Protein AF-A0A1D1Y192-F1 (afdb_monomer_lite)

Foldseek 3Di:
DVPVVVVVVVVVVVVVVVVVVVVVVVPPDPPDDPPPPPPPPPPDDPDDDPDDPPDDPPDDDDDDDPPDDPDDDDADPPCRCVCVPDDPVVPPCVPDDDDDDDCVVDDDPDDDDDDPD

pLDDT: mean 77.24, std 18.44, range [41.72, 97.75]

Radius of gyration: 32.73 Å; chains: 1; bounding box: 104×36×57 Å

Secondary structure (DSSP, 8-state):
--HHHHHHHHHHHHHHHHHHHHHHHHHSPPSS---------------S---------------S---S--PPPP--SSSTTHHHHS-GGGT-GGG-------STT------------

Structure (mmCIF, N/CA/C/O backbone):
data_AF-A0A1D1Y192-F1
#
_entry.id   AF-A0A1D1Y192-F1
#
loop_
_atom_site.group_PDB
_atom_site.id
_atom_site.type_symbol
_atom_site.label_atom_id
_atom_site.label_alt_id
_atom_site.label_comp_id
_atom_site.label_asym_id
_atom_site.label_entity_id
_atom_site.label_seq_id
_atom_site.pdbx_PDB_ins_code
_atom_site.Cartn_x
_atom_site.Cartn_y
_atom_site.Cartn_z
_atom_site.occupancy
_atom_site.B_iso_or_equiv
_atom_site.auth_seq_id
_atom_site.auth_comp_id
_atom_site.auth_asym_id
_atom_site.auth_atom_id
_atom_site.pdbx_PDB_model_num
ATOM 1 N N . MET A 1 1 ? -63.536 -7.888 20.691 1.00 58.19 1 MET A N 1
ATOM 2 C CA . MET A 1 1 ? -63.088 -6.832 19.752 1.00 58.19 1 MET A CA 1
ATOM 3 C C . MET A 1 1 ? -61.595 -6.478 19.906 1.00 58.19 1 MET A C 1
ATO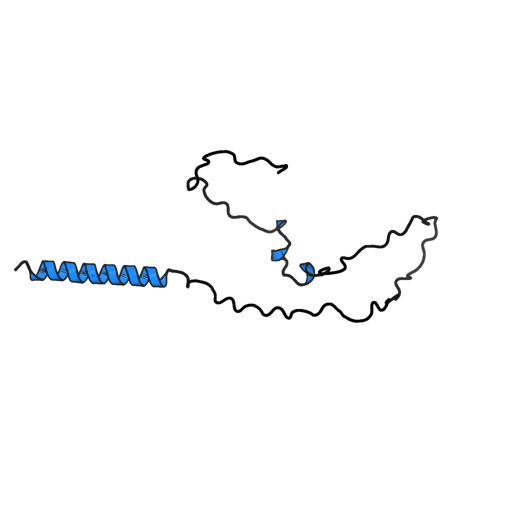M 5 O O . MET A 1 1 ? -61.201 -5.387 19.531 1.00 58.19 1 MET A O 1
ATOM 9 N N . THR A 1 2 ? -60.748 -7.376 20.437 1.00 61.72 2 THR A N 1
ATOM 10 C CA . THR A 1 2 ? -59.331 -7.085 20.773 1.00 61.72 2 THR A CA 1
ATOM 11 C C . THR A 1 2 ? -58.321 -8.044 20.126 1.00 61.72 2 THR A C 1
ATOM 13 O O . THR A 1 2 ? -57.141 -7.715 20.036 1.00 61.72 2 THR A O 1
ATOM 16 N N . ASP A 1 3 ? -58.768 -9.202 19.626 1.00 62.38 3 ASP A N 1
ATOM 17 C CA . ASP A 1 3 ? -57.889 -10.213 19.018 1.00 62.38 3 ASP A CA 1
ATOM 18 C C . ASP A 1 3 ? -57.448 -9.826 17.591 1.00 62.38 3 ASP A C 1
ATOM 20 O O . ASP A 1 3 ? -56.269 -9.889 17.254 1.00 62.38 3 ASP A O 1
ATOM 24 N N . ALA A 1 4 ? -58.364 -9.285 16.777 1.00 67.75 4 ALA A N 1
ATOM 25 C CA . ALA A 1 4 ? -58.052 -8.803 15.426 1.00 67.75 4 ALA A CA 1
ATOM 26 C C . ALA A 1 4 ? -57.006 -7.672 15.423 1.00 67.75 4 ALA A C 1
ATOM 28 O O . ALA A 1 4 ? -56.116 -7.652 14.577 1.00 67.75 4 ALA A O 1
ATOM 29 N N . HIS A 1 5 ? -57.063 -6.778 16.414 1.00 67.25 5 HIS A N 1
ATOM 30 C CA . HIS A 1 5 ? -56.118 -5.671 16.534 1.00 67.25 5 HIS A CA 1
ATOM 31 C C . HIS A 1 5 ? -54.711 -6.176 16.878 1.00 67.25 5 HIS A C 1
ATOM 33 O O . HIS A 1 5 ? -53.733 -5.754 16.272 1.00 67.25 5 HIS A O 1
ATOM 39 N N . ARG A 1 6 ? -54.603 -7.158 17.783 1.00 72.75 6 ARG A N 1
ATOM 40 C CA . ARG A 1 6 ? -53.322 -7.768 18.161 1.00 72.75 6 ARG A CA 1
ATOM 41 C C . ARG A 1 6 ? -52.680 -8.527 16.993 1.00 72.75 6 ARG A C 1
ATOM 43 O O . ARG A 1 6 ? -51.478 -8.414 16.783 1.00 72.75 6 ARG A O 1
ATOM 50 N N . ARG A 1 7 ? -53.480 -9.235 16.190 1.00 75.69 7 ARG A N 1
ATOM 51 C CA . ARG A 1 7 ? -53.011 -9.894 14.958 1.00 75.69 7 ARG A CA 1
ATOM 52 C C . ARG A 1 7 ? -52.535 -8.882 13.917 1.00 75.69 7 ARG A C 1
ATOM 54 O O . ARG A 1 7 ? -51.489 -9.089 13.313 1.00 75.69 7 ARG A O 1
ATOM 61 N N . GLN A 1 8 ? -53.248 -7.767 13.758 1.00 76.81 8 GLN A N 1
ATOM 62 C CA . GLN A 1 8 ? -52.846 -6.678 12.868 1.00 76.81 8 GLN A CA 1
ATOM 63 C C . GLN A 1 8 ? -51.508 -6.055 13.298 1.00 76.81 8 GLN A C 1
ATOM 65 O O . GLN A 1 8 ? -50.659 -5.811 12.445 1.00 76.81 8 GLN A O 1
ATOM 70 N N . HIS A 1 9 ? -51.274 -5.883 14.604 1.00 79.62 9 HIS A N 1
ATOM 71 C CA . HIS A 1 9 ? -49.978 -5.433 15.129 1.00 79.62 9 HIS A CA 1
ATOM 72 C C . HIS A 1 9 ? -48.846 -6.398 14.772 1.00 79.62 9 HIS A C 1
ATOM 74 O O . HIS A 1 9 ? -47.809 -5.954 14.292 1.00 79.62 9 HIS A O 1
ATOM 80 N N . TYR A 1 10 ? -49.047 -7.712 14.912 1.00 84.81 10 TYR A N 1
ATOM 81 C CA . TYR A 1 10 ? -48.026 -8.690 14.519 1.00 84.81 10 TYR A CA 1
ATOM 82 C C . TYR A 1 10 ? -47.776 -8.727 13.009 1.00 84.81 10 TYR A C 1
ATOM 84 O O . TYR A 1 10 ? -46.627 -8.856 12.599 1.00 84.81 10 TYR A O 1
ATOM 92 N N . LEU A 1 11 ? -48.811 -8.571 12.179 1.00 88.62 11 LEU A N 1
ATOM 93 C CA . LEU A 1 11 ? -48.653 -8.512 10.722 1.00 88.62 11 LEU A CA 1
ATOM 94 C C . LEU A 1 11 ? -47.889 -7.257 10.280 1.00 88.62 11 LEU A C 1
ATOM 96 O O . LEU A 1 11 ? -47.015 -7.344 9.421 1.00 88.62 11 LEU A O 1
ATOM 100 N N . ILE A 1 12 ? -48.169 -6.108 10.901 1.00 88.31 12 ILE A N 1
ATOM 101 C CA . ILE A 1 12 ? -47.442 -4.859 10.646 1.00 88.31 12 ILE A CA 1
ATOM 102 C C . ILE A 1 12 ? -45.983 -4.992 11.099 1.00 88.31 12 ILE A C 1
ATOM 104 O O . ILE A 1 12 ? -45.079 -4.649 10.342 1.00 88.31 12 ILE A O 1
ATOM 108 N N . LEU A 1 13 ? -45.734 -5.539 12.292 1.00 85.75 13 LEU A N 1
ATOM 109 C CA . LEU A 1 13 ? -44.378 -5.764 12.802 1.00 85.75 13 LEU A CA 1
ATOM 110 C C . LEU A 1 13 ? -43.594 -6.759 11.937 1.00 85.75 13 LEU A C 1
ATOM 112 O O . LEU A 1 13 ? -42.420 -6.527 11.661 1.00 85.75 13 LEU A O 1
ATOM 116 N N . ALA A 1 14 ? -44.235 -7.829 11.462 1.00 90.69 14 ALA A N 1
ATOM 117 C CA . ALA A 1 14 ? -43.619 -8.796 10.559 1.00 90.69 14 ALA A CA 1
ATOM 118 C C . ALA A 1 14 ? -43.275 -8.170 9.198 1.00 90.69 14 ALA A C 1
ATOM 120 O O . ALA A 1 14 ? -42.189 -8.413 8.678 1.00 90.69 14 ALA A O 1
ATOM 121 N N . ALA A 1 15 ? -44.152 -7.323 8.648 1.00 91.31 15 ALA A N 1
ATOM 122 C CA . ALA A 1 15 ? -43.884 -6.590 7.411 1.00 91.31 15 ALA A CA 1
ATOM 123 C C . ALA A 1 15 ? -42.726 -5.588 7.570 1.00 91.31 15 ALA A C 1
ATOM 125 O O . ALA A 1 15 ? -41.863 -5.509 6.697 1.00 91.31 15 ALA A O 1
ATOM 126 N N . TRP A 1 16 ? -42.658 -4.874 8.699 1.00 89.75 16 TRP A N 1
ATOM 127 C CA . TRP A 1 16 ? -41.545 -3.973 9.021 1.00 89.75 16 TRP A CA 1
ATOM 128 C C . TRP A 1 16 ? -40.224 -4.719 9.213 1.00 89.75 16 TRP A C 1
ATOM 130 O O . TRP A 1 16 ? -39.201 -4.274 8.699 1.00 89.75 16 TRP A O 1
ATOM 140 N N . LEU A 1 17 ? -40.239 -5.870 9.891 1.00 92.38 17 LEU A N 1
ATOM 141 C CA . LEU A 1 17 ? -39.064 -6.733 10.029 1.00 92.38 17 LEU A CA 1
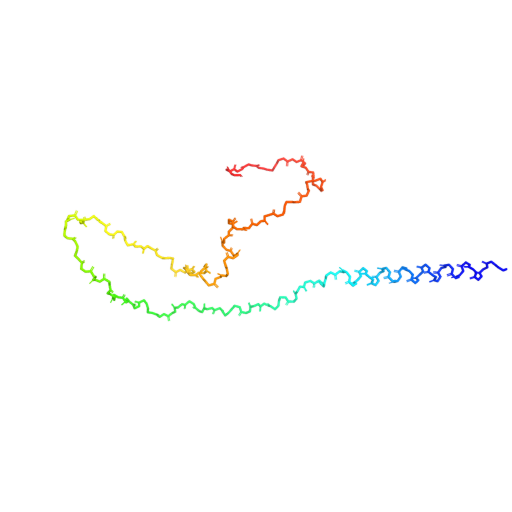ATOM 142 C C . LEU A 1 17 ? -38.596 -7.278 8.677 1.00 92.38 17 LEU A C 1
ATOM 144 O O . LEU A 1 17 ? -37.401 -7.257 8.395 1.00 92.38 17 LEU A O 1
ATOM 148 N N . ALA A 1 18 ? -39.521 -7.716 7.821 1.00 90.44 18 ALA A N 1
ATOM 149 C CA . ALA A 1 18 ? -39.200 -8.196 6.480 1.00 90.44 18 ALA A CA 1
ATOM 150 C C . ALA A 1 18 ? -38.619 -7.081 5.594 1.00 90.44 18 ALA A C 1
ATOM 152 O O . ALA A 1 18 ? -37.648 -7.312 4.878 1.00 90.44 18 ALA A O 1
ATOM 153 N N . LEU A 1 19 ? -39.162 -5.862 5.676 1.00 90.19 19 LEU A N 1
ATOM 154 C CA . LEU A 1 19 ? -38.661 -4.699 4.942 1.00 90.19 19 LEU A CA 1
ATOM 155 C C . LEU A 1 19 ? -37.286 -4.253 5.462 1.00 90.19 19 LEU A C 1
ATOM 157 O O . LEU A 1 19 ? -36.396 -3.978 4.662 1.00 90.19 19 LEU A O 1
ATOM 161 N N . ALA A 1 20 ? -37.072 -4.253 6.780 1.00 87.94 20 ALA A N 1
ATOM 162 C CA . ALA A 1 20 ? -35.771 -3.971 7.385 1.00 87.94 20 ALA A CA 1
ATOM 163 C C . ALA A 1 20 ? -34.715 -5.017 6.988 1.00 87.94 20 ALA A C 1
ATOM 165 O O . ALA A 1 20 ? -33.597 -4.649 6.632 1.00 87.94 20 ALA A O 1
ATOM 166 N N . ALA A 1 21 ? -35.075 -6.305 6.970 1.00 86.56 21 ALA A N 1
ATOM 167 C CA . ALA A 1 21 ? -34.197 -7.375 6.502 1.00 86.56 21 ALA A CA 1
ATOM 168 C C . ALA A 1 21 ? -33.888 -7.245 5.002 1.00 86.56 21 ALA A C 1
ATOM 170 O O . ALA A 1 21 ? -32.735 -7.378 4.602 1.00 86.56 21 ALA A O 1
ATOM 171 N N . ALA A 1 22 ? -34.882 -6.918 4.171 1.00 86.25 22 ALA A N 1
ATOM 172 C CA . ALA A 1 22 ? -34.682 -6.689 2.742 1.00 86.25 22 ALA A CA 1
ATOM 173 C C . ALA A 1 22 ? -33.763 -5.485 2.474 1.00 86.25 22 ALA A C 1
ATOM 175 O O . ALA A 1 22 ? -32.878 -5.576 1.628 1.00 86.25 22 ALA A O 1
ATOM 176 N N . LEU A 1 23 ? -33.916 -4.385 3.221 1.00 84.88 23 LEU A N 1
ATOM 177 C CA . LEU A 1 23 ? -33.027 -3.223 3.130 1.00 84.88 23 LEU A CA 1
ATOM 178 C C . LEU A 1 23 ? -31.613 -3.527 3.634 1.00 84.88 23 LEU A C 1
ATOM 180 O O . LEU A 1 23 ? -30.657 -3.032 3.044 1.00 84.88 23 LEU A O 1
ATOM 184 N N . LEU A 1 24 ? -31.468 -4.354 4.674 1.00 81.50 24 LEU A N 1
ATOM 185 C CA . LEU A 1 24 ? -30.168 -4.836 5.144 1.00 81.50 24 LEU A CA 1
ATOM 186 C C . LEU A 1 24 ? -29.476 -5.667 4.053 1.00 81.50 24 LEU A C 1
ATOM 188 O O . LEU A 1 24 ? -28.311 -5.428 3.763 1.00 81.50 24 LEU A O 1
ATOM 192 N N . VAL A 1 25 ? -30.201 -6.567 3.383 1.00 77.62 25 VAL A N 1
ATOM 193 C CA . VAL A 1 25 ? -29.675 -7.370 2.264 1.00 77.62 25 VAL A CA 1
ATOM 194 C C . VAL A 1 25 ? -29.330 -6.500 1.050 1.00 77.62 25 VAL A C 1
ATOM 196 O O . VAL A 1 25 ? -28.313 -6.740 0.411 1.00 77.62 25 VAL A O 1
ATOM 199 N N . LEU A 1 26 ? -30.115 -5.456 0.757 1.00 79.75 26 LEU A N 1
ATOM 200 C CA . LEU A 1 26 ? -29.831 -4.509 -0.333 1.00 79.75 26 LEU A CA 1
ATOM 201 C C . LEU A 1 26 ? -28.655 -3.562 -0.029 1.00 79.75 26 LEU A C 1
ATOM 203 O O . LEU A 1 26 ? -28.099 -2.959 -0.945 1.00 79.75 26 LEU A O 1
ATOM 207 N N . ARG A 1 27 ? -28.312 -3.391 1.255 1.00 74.19 27 ARG A N 1
ATOM 208 C CA . ARG A 1 27 ? -27.200 -2.561 1.748 1.00 74.19 27 ARG A CA 1
ATOM 209 C C . ARG A 1 27 ? -25.942 -3.367 2.051 1.00 74.19 27 ARG A C 1
ATOM 211 O O . ARG A 1 27 ? -24.897 -2.751 2.255 1.00 74.19 27 ARG A O 1
ATOM 218 N N . LEU A 1 28 ? -26.012 -4.699 2.078 1.00 66.50 28 LEU A N 1
ATOM 219 C CA . LEU A 1 28 ? -24.808 -5.513 2.123 1.00 66.50 28 LEU A CA 1
ATOM 220 C C . LEU A 1 28 ? -24.132 -5.426 0.748 1.00 66.50 28 LEU A C 1
ATOM 222 O O . LEU A 1 28 ? -24.748 -5.800 -0.254 1.00 66.50 28 LEU A O 1
ATOM 226 N N . PRO A 1 29 ? -22.884 -4.931 0.668 1.00 70.69 29 PRO A N 1
ATOM 227 C CA . PRO A 1 29 ? -22.124 -5.033 -0.565 1.00 70.69 29 PRO A CA 1
ATOM 228 C C . PRO A 1 29 ? -22.061 -6.518 -0.957 1.00 70.69 29 PRO A C 1
ATOM 230 O O . PRO A 1 29 ? -21.917 -7.365 -0.066 1.00 70.69 29 PRO A O 1
ATOM 233 N N . PRO A 1 30 ? -22.210 -6.857 -2.252 1.00 66.44 30 PRO A N 1
ATOM 234 C CA . PRO A 1 30 ? -22.148 -8.242 -2.693 1.00 66.44 30 PRO A CA 1
ATOM 235 C C . PRO A 1 30 ? -20.877 -8.881 -2.123 1.00 66.44 30 PRO A C 1
ATOM 237 O O . PRO A 1 30 ? -19.827 -8.226 -2.130 1.00 66.44 30 PRO A O 1
ATOM 240 N N . PRO A 1 31 ? -20.959 -10.113 -1.585 1.00 65.12 31 PRO A N 1
ATOM 241 C CA . PRO A 1 31 ? -19.791 -10.797 -1.074 1.00 65.12 31 PRO A CA 1
ATOM 242 C C . PRO A 1 31 ? -18.850 -10.984 -2.258 1.00 65.12 31 PRO A C 1
ATOM 244 O O . PRO A 1 31 ? -19.056 -11.850 -3.103 1.00 65.12 31 PRO A O 1
ATOM 247 N N . PHE A 1 32 ? -17.828 -10.136 -2.276 1.00 64.75 32 PHE A N 1
ATOM 248 C CA . PHE A 1 32 ? -16.727 -10.107 -3.221 1.00 64.75 32 PHE A CA 1
ATOM 249 C C . PHE A 1 32 ? -17.100 -9.584 -4.621 1.00 64.75 32 PHE A C 1
ATOM 251 O O . PHE A 1 32 ? -18.051 -10.058 -5.246 1.00 64.75 32 PHE A O 1
ATOM 258 N N . PRO A 1 33 ? -16.320 -8.647 -5.195 1.00 61.84 33 PRO A N 1
ATOM 259 C CA . PRO A 1 33 ? -16.269 -8.583 -6.643 1.00 61.84 33 PRO A CA 1
ATOM 260 C C . PRO A 1 33 ? -15.807 -9.965 -7.114 1.00 61.84 33 PRO A C 1
ATOM 262 O O . PRO A 1 33 ? -14.840 -10.507 -6.573 1.00 61.84 33 PRO A O 1
ATOM 265 N N . LEU A 1 34 ? -16.495 -10.547 -8.100 1.00 57.31 34 LEU A N 1
ATOM 266 C CA . LEU A 1 34 ? -15.931 -11.634 -8.891 1.00 57.31 34 LEU A CA 1
ATOM 267 C C . LEU A 1 34 ? -14.693 -11.064 -9.584 1.00 57.31 34 LEU A C 1
ATOM 269 O O . LEU A 1 34 ? -14.748 -10.601 -10.722 1.00 57.31 34 LEU A O 1
ATOM 273 N N . VAL A 1 35 ? -13.574 -11.048 -8.863 1.00 58.16 35 VAL A N 1
ATOM 274 C CA . VAL A 1 35 ? -12.251 -10.914 -9.439 1.00 58.16 35 VAL A CA 1
ATOM 275 C C . VAL A 1 35 ? -12.085 -12.206 -10.216 1.00 58.16 35 VAL A C 1
ATOM 277 O O . VAL A 1 35 ? -11.611 -13.215 -9.697 1.00 58.16 35 VAL A O 1
ATOM 280 N N . LEU A 1 36 ? -12.548 -12.184 -11.470 1.00 61.59 36 LEU A N 1
ATOM 281 C CA . LEU A 1 36 ? -11.962 -13.009 -12.511 1.00 61.59 36 LEU A CA 1
ATOM 282 C C . LEU A 1 36 ? -10.459 -12.940 -12.257 1.00 61.59 36 LEU A C 1
ATOM 284 O O . LEU A 1 36 ? -9.949 -11.815 -12.159 1.00 61.59 36 LEU A O 1
ATOM 288 N N . PRO A 1 37 ? -9.758 -14.075 -12.076 1.00 51.56 37 PRO A N 1
ATOM 289 C CA . PRO A 1 37 ? -8.314 -14.023 -12.078 1.00 51.56 37 PRO A CA 1
ATOM 290 C C . PRO A 1 37 ? -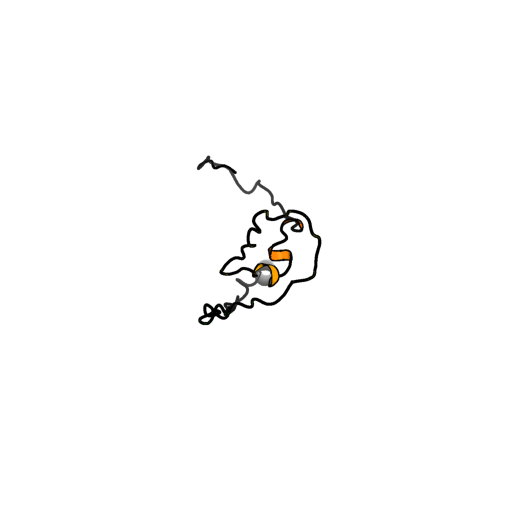7.978 -13.307 -13.375 1.00 51.56 37 PRO A C 1
ATOM 292 O O . PRO A 1 37 ? -8.290 -13.803 -14.459 1.00 51.56 37 PRO A O 1
ATOM 295 N N . SER A 1 38 ? -7.461 -12.081 -13.258 1.00 56.50 38 SER A N 1
ATOM 296 C CA . SER A 1 38 ? -6.797 -11.446 -14.372 1.00 56.50 38 SER A CA 1
ATOM 297 C C . SER A 1 38 ? -5.744 -12.469 -14.718 1.00 56.50 38 SER A C 1
ATOM 299 O O . SER A 1 38 ? -4.813 -12.692 -13.939 1.00 56.50 38 SER A O 1
ATOM 301 N N . ALA A 1 39 ? -5.992 -13.205 -15.798 1.00 57.88 39 ALA A N 1
ATOM 302 C CA . ALA A 1 39 ? -5.002 -14.024 -16.434 1.00 57.88 39 ALA A CA 1
ATOM 303 C C . ALA A 1 39 ? -3.977 -13.008 -16.911 1.00 57.88 39 ALA A C 1
ATOM 305 O O . ALA A 1 39 ? -4.010 -12.552 -18.051 1.00 57.88 39 ALA A O 1
ATOM 306 N N . ALA A 1 40 ? -3.120 -12.573 -15.983 1.00 59.81 40 ALA A N 1
ATOM 307 C CA . ALA A 1 40 ? -1.862 -11.972 -16.313 1.00 59.81 40 ALA A CA 1
ATOM 308 C C . ALA A 1 40 ? -1.278 -12.976 -17.297 1.00 59.81 40 ALA A C 1
ATOM 310 O O . ALA A 1 40 ? -1.119 -14.145 -16.915 1.00 59.81 40 ALA A O 1
ATOM 311 N N . PRO A 1 41 ? -1.070 -12.601 -18.571 1.00 57.62 41 PRO A N 1
ATOM 312 C CA . PRO A 1 41 ? -0.334 -13.482 -19.441 1.00 57.62 41 PRO A CA 1
ATOM 313 C C . PRO A 1 41 ? 0.961 -13.729 -18.681 1.00 57.62 41 PRO A C 1
ATOM 315 O O . PRO A 1 41 ? 1.649 -12.777 -18.302 1.00 57.62 41 PRO A O 1
ATOM 318 N N . LEU A 1 42 ? 1.202 -14.995 -18.334 1.00 57.75 42 LEU A N 1
ATOM 319 C CA . LEU A 1 42 ? 2.485 -15.448 -17.837 1.00 57.75 42 LEU A CA 1
ATOM 320 C C . LEU A 1 42 ? 3.442 -15.124 -18.972 1.00 57.75 42 LEU A C 1
ATOM 322 O O . LEU A 1 42 ? 3.589 -15.910 -19.904 1.00 57.75 42 LEU A O 1
ATOM 326 N N . LEU A 1 43 ? 3.964 -13.898 -18.959 1.00 63.19 43 LEU A N 1
ATOM 327 C CA . LEU A 1 43 ? 4.936 -13.429 -19.917 1.00 63.19 43 LEU A CA 1
ATOM 328 C C . LEU A 1 43 ? 6.075 -14.429 -19.776 1.00 63.19 43 LEU A C 1
ATOM 330 O O . LEU A 1 43 ? 6.651 -14.527 -18.684 1.00 63.19 43 LEU A O 1
ATOM 334 N N . PRO A 1 44 ? 6.330 -15.251 -20.808 1.00 67.31 44 PRO A N 1
ATOM 335 C CA . PRO A 1 44 ? 7.429 -16.184 -20.734 1.00 67.31 44 PRO A CA 1
ATOM 336 C C . PRO A 1 44 ? 8.691 -15.364 -20.447 1.00 67.31 44 PRO A C 1
ATOM 338 O O . PRO A 1 44 ? 8.815 -14.242 -20.956 1.00 67.31 44 PRO A O 1
ATOM 341 N N . PRO A 1 45 ? 9.624 -15.873 -19.624 1.00 65.00 45 PRO A N 1
ATOM 342 C CA . PRO A 1 45 ? 10.928 -15.237 -19.522 1.00 65.00 45 PRO A CA 1
ATOM 343 C C . PRO A 1 45 ? 11.469 -15.076 -20.951 1.00 65.00 45 PRO A C 1
ATOM 345 O O . PRO A 1 45 ? 11.377 -16.047 -21.715 1.00 65.00 45 PRO A O 1
ATOM 348 N N . PRO A 1 46 ? 11.973 -13.888 -21.347 1.00 64.38 46 PRO A N 1
ATOM 349 C CA . PRO A 1 46 ? 12.501 -13.680 -22.687 1.00 64.38 46 PRO A CA 1
ATOM 350 C C . PRO A 1 46 ? 13.618 -14.697 -22.918 1.00 64.38 46 PRO A C 1
ATOM 352 O O . PRO A 1 46 ? 14.719 -14.597 -22.380 1.00 64.38 46 PRO A O 1
ATOM 355 N N . SER A 1 47 ? 13.270 -15.745 -23.656 1.00 65.56 47 SER A N 1
ATOM 356 C CA . SER A 1 47 ? 14.164 -16.807 -24.075 1.00 65.56 47 SER A CA 1
ATOM 357 C C . SER A 1 47 ? 14.650 -16.380 -25.445 1.00 65.56 47 SER A C 1
ATOM 359 O O . SER A 1 47 ? 13.940 -16.572 -26.426 1.00 65.56 47 SER A O 1
ATOM 361 N N . GLY A 1 48 ? 15.803 -15.723 -25.508 1.00 54.41 48 GLY A N 1
ATOM 362 C CA . GLY A 1 48 ? 16.393 -15.347 -26.788 1.00 54.41 48 GLY A CA 1
ATOM 363 C C . GLY A 1 48 ? 17.000 -13.958 -26.784 1.00 54.41 48 GLY A C 1
ATOM 364 O O . GLY A 1 48 ? 16.295 -12.956 -26.763 1.00 54.41 48 GLY A O 1
ATOM 365 N N . ASP A 1 49 ? 18.324 -13.974 -26.864 1.00 47.66 49 ASP A N 1
ATOM 366 C CA . ASP A 1 49 ? 19.193 -12.938 -27.400 1.00 47.66 49 ASP A CA 1
ATOM 367 C C . ASP A 1 49 ? 19.217 -11.604 -26.652 1.00 47.66 49 ASP A C 1
ATOM 369 O O . ASP A 1 49 ? 18.585 -10.614 -27.020 1.00 47.66 49 ASP A O 1
ATOM 373 N N . TYR A 1 50 ? 20.119 -11.547 -25.665 1.00 47.91 50 TYR A N 1
ATOM 374 C CA . TYR A 1 50 ? 20.839 -10.321 -25.320 1.00 47.91 50 TYR A CA 1
ATOM 375 C C . TYR A 1 50 ? 21.629 -9.850 -26.548 1.00 47.91 50 TYR A C 1
ATOM 377 O O . TYR A 1 50 ? 22.834 -10.058 -26.665 1.00 47.91 50 TYR A O 1
ATOM 385 N N . ARG A 1 51 ? 20.932 -9.266 -27.519 1.00 43.34 51 ARG A N 1
ATOM 386 C CA . ARG A 1 51 ? 21.550 -8.599 -28.651 1.00 43.34 51 ARG A CA 1
ATOM 387 C C . ARG A 1 51 ? 21.908 -7.197 -28.183 1.00 43.34 51 ARG A C 1
ATOM 389 O O . ARG A 1 51 ? 21.037 -6.340 -28.059 1.00 43.34 51 ARG A O 1
ATOM 396 N N . ASP A 1 52 ? 23.190 -6.999 -27.897 1.00 47.66 52 ASP A N 1
ATOM 397 C CA . ASP A 1 52 ? 23.785 -5.689 -27.662 1.00 47.66 52 ASP A CA 1
ATOM 398 C C . ASP A 1 52 ? 23.379 -4.729 -28.790 1.00 47.66 52 ASP A C 1
ATOM 400 O O . ASP A 1 52 ? 23.894 -4.792 -29.907 1.00 47.66 52 ASP A O 1
ATOM 404 N N . GLN A 1 53 ? 22.463 -3.807 -28.502 1.00 53.09 53 GLN A N 1
ATOM 405 C CA . GLN A 1 53 ? 22.376 -2.562 -29.252 1.00 53.09 53 GLN A CA 1
ATOM 406 C C . GLN A 1 53 ? 23.404 -1.598 -28.656 1.00 53.09 53 GLN A C 1
ATOM 408 O O . GLN A 1 53 ? 23.081 -0.669 -27.919 1.00 53.09 53 GLN A O 1
ATOM 413 N N . GLN A 1 54 ? 24.678 -1.823 -28.989 1.00 50.72 54 GLN A N 1
ATOM 414 C CA . GLN A 1 54 ? 25.629 -0.720 -29.072 1.00 50.72 54 GLN A CA 1
ATOM 415 C C . GLN A 1 54 ? 25.143 0.198 -30.199 1.00 50.72 54 GLN A C 1
ATOM 417 O O . GLN A 1 54 ? 25.270 -0.128 -31.376 1.00 50.72 54 GLN A O 1
ATOM 422 N N . GLY A 1 55 ? 24.528 1.323 -29.837 1.00 41.72 55 GLY A N 1
ATOM 423 C CA . GLY A 1 55 ? 23.886 2.211 -30.801 1.00 41.72 55 GLY A CA 1
ATOM 424 C C . GLY A 1 55 ? 23.771 3.647 -30.310 1.00 41.72 55 GLY A C 1
ATOM 425 O O . GLY A 1 55 ? 22.676 4.118 -30.049 1.00 41.72 55 GLY A O 1
ATOM 426 N N . GLY A 1 56 ? 24.917 4.325 -30.210 1.00 49.41 56 GLY A N 1
ATOM 427 C CA . GLY A 1 56 ? 25.047 5.740 -30.571 1.00 49.41 56 GLY A CA 1
ATOM 428 C C . GLY A 1 56 ? 24.390 6.798 -29.683 1.00 49.41 56 GLY A C 1
ATOM 429 O O . GLY A 1 56 ? 23.362 7.333 -30.055 1.00 49.41 56 GLY A O 1
ATOM 430 N N . ASN A 1 57 ? 25.104 7.243 -28.644 1.00 49.94 57 ASN A N 1
ATOM 431 C CA . ASN A 1 57 ? 25.054 8.637 -28.182 1.00 49.94 57 ASN A CA 1
ATOM 432 C C . ASN A 1 57 ? 26.494 9.170 -28.103 1.00 49.94 57 ASN A C 1
ATOM 434 O O . ASN A 1 57 ? 27.049 9.379 -27.025 1.00 49.94 57 ASN A O 1
ATOM 438 N N . SER A 1 58 ? 27.112 9.332 -29.274 1.00 54.34 58 SER A N 1
ATOM 439 C CA . SER A 1 58 ? 28.402 10.005 -29.463 1.00 54.34 58 SER A CA 1
ATOM 440 C C . SER A 1 58 ? 28.152 11.409 -30.015 1.00 54.34 58 SER A C 1
ATOM 442 O O . SER A 1 58 ? 28.413 11.674 -31.184 1.00 54.34 58 SER A O 1
ATOM 444 N N . ALA A 1 59 ? 27.614 12.309 -29.192 1.00 44.28 59 ALA A N 1
ATOM 445 C CA . ALA A 1 59 ? 27.552 13.734 -29.509 1.00 44.28 59 ALA A CA 1
ATOM 446 C C . ALA A 1 59 ? 28.666 14.467 -28.745 1.00 44.28 59 ALA A C 1
ATOM 448 O O . ALA A 1 59 ? 28.528 14.804 -27.576 1.00 44.28 59 ALA A O 1
ATOM 449 N N . ALA A 1 60 ? 29.798 14.592 -29.438 1.00 43.34 60 ALA A N 1
ATOM 450 C CA . ALA A 1 60 ? 30.793 15.662 -29.402 1.00 43.34 60 ALA A CA 1
ATOM 451 C C . ALA A 1 60 ? 31.081 16.432 -28.086 1.00 43.34 60 ALA A C 1
ATOM 453 O O . ALA A 1 60 ? 30.340 17.309 -27.662 1.00 43.34 60 ALA A O 1
ATOM 454 N N . ALA A 1 61 ? 32.307 16.194 -27.605 1.00 50.06 61 ALA A N 1
ATOM 455 C CA . ALA A 1 61 ? 33.340 17.190 -27.299 1.00 50.06 61 ALA A CA 1
ATOM 456 C C . ALA A 1 61 ? 33.067 18.289 -26.250 1.00 50.06 61 ALA A C 1
ATOM 458 O O . ALA A 1 61 ? 32.673 19.401 -26.582 1.00 50.06 61 ALA A O 1
ATOM 459 N N . VAL A 1 62 ? 33.555 18.044 -25.028 1.00 49.97 62 VAL A N 1
ATOM 460 C CA . VAL A 1 62 ? 34.379 19.026 -24.300 1.00 49.97 62 VAL A CA 1
ATOM 461 C C . VAL A 1 62 ? 35.616 18.293 -23.779 1.00 49.97 62 VAL A C 1
ATOM 463 O O . VAL A 1 62 ? 35.518 17.328 -23.025 1.00 49.97 62 VAL A O 1
ATOM 466 N N . ALA A 1 63 ? 36.781 18.718 -24.265 1.00 50.75 63 ALA A N 1
ATOM 467 C CA . ALA A 1 63 ? 38.088 18.205 -23.886 1.00 50.75 63 ALA A CA 1
ATOM 468 C C . ALA A 1 63 ? 38.494 18.735 -22.503 1.00 50.75 63 ALA A C 1
ATOM 470 O O . ALA A 1 63 ? 38.398 19.933 -22.249 1.00 50.75 63 ALA A O 1
ATOM 471 N N . GLY A 1 64 ? 38.978 17.840 -21.640 1.00 44.00 64 GLY A N 1
ATOM 472 C CA . GLY A 1 64 ? 39.541 18.189 -20.336 1.00 44.00 64 GLY A CA 1
ATOM 473 C C . GLY A 1 64 ? 39.369 17.082 -19.298 1.00 44.00 64 GLY A C 1
ATOM 474 O O . GLY A 1 64 ? 38.426 17.101 -18.519 1.00 44.00 64 GLY A O 1
ATOM 475 N N . ASN A 1 65 ? 40.299 16.119 -19.289 1.00 52.25 65 ASN A N 1
ATOM 476 C CA . ASN A 1 65 ? 40.712 15.333 -18.113 1.00 52.25 65 ASN A CA 1
ATOM 477 C C . ASN A 1 65 ? 39.621 14.720 -17.202 1.00 52.25 65 ASN A C 1
ATOM 479 O O . ASN A 1 65 ? 39.735 14.776 -15.978 1.00 52.25 65 ASN A O 1
ATOM 483 N N . ALA A 1 66 ? 38.627 14.046 -17.784 1.00 55.31 66 ALA A N 1
ATOM 484 C CA . ALA A 1 66 ? 37.690 13.184 -17.058 1.00 55.31 66 ALA A CA 1
ATOM 485 C C . ALA A 1 66 ? 37.828 11.712 -17.486 1.00 55.31 66 ALA A C 1
ATOM 487 O O . ALA A 1 66 ? 36.864 11.069 -17.890 1.00 55.31 66 ALA A O 1
ATOM 488 N N . GLU A 1 67 ? 39.030 11.149 -17.368 1.00 50.72 67 GLU A N 1
ATOM 489 C CA . GLU A 1 67 ? 39.221 9.690 -17.326 1.00 50.72 67 GLU A CA 1
ATOM 490 C C . GLU A 1 67 ? 38.891 9.179 -15.906 1.00 50.72 67 GLU A C 1
ATOM 492 O O . GLU A 1 67 ? 39.674 8.525 -15.228 1.00 50.72 67 GLU A O 1
ATOM 497 N N . ILE A 1 68 ? 37.723 9.578 -15.399 1.00 58.84 68 ILE A N 1
ATOM 498 C CA . ILE A 1 68 ? 37.195 9.201 -14.090 1.00 58.84 68 ILE A CA 1
ATOM 499 C C . ILE A 1 68 ? 36.128 8.148 -14.379 1.00 58.84 68 ILE A C 1
ATOM 501 O O . ILE A 1 68 ? 35.090 8.484 -14.943 1.00 58.84 68 ILE A O 1
ATOM 505 N N . TYR A 1 69 ? 36.431 6.883 -14.070 1.00 59.44 69 TYR A N 1
ATOM 506 C CA . TYR A 1 69 ? 35.555 5.702 -14.131 1.00 59.44 69 TYR A CA 1
ATOM 507 C C . TYR A 1 69 ? 34.089 6.014 -14.475 1.00 59.44 69 TYR A C 1
ATOM 509 O O . TYR A 1 69 ? 33.292 6.367 -13.603 1.00 59.44 69 TYR A O 1
ATOM 517 N N . ARG A 1 70 ? 33.710 5.843 -15.749 1.00 72.31 70 ARG A N 1
ATOM 518 C CA . ARG A 1 70 ? 32.299 5.846 -16.149 1.00 72.31 70 ARG A CA 1
ATOM 519 C C . ARG A 1 70 ? 31.655 4.593 -15.561 1.00 72.31 70 ARG A C 1
ATOM 521 O O . ARG A 1 70 ? 31.675 3.538 -16.190 1.00 72.31 70 ARG A O 1
ATOM 528 N N . ILE A 1 71 ? 31.132 4.691 -14.340 1.00 80.25 71 ILE A N 1
ATOM 529 C CA . ILE A 1 71 ? 30.391 3.594 -13.718 1.00 80.25 71 ILE A CA 1
ATOM 530 C C . ILE A 1 71 ? 29.142 3.349 -14.575 1.00 80.25 71 ILE A C 1
ATOM 532 O O . ILE A 1 71 ? 28.344 4.274 -14.758 1.00 80.25 71 ILE A O 1
ATOM 536 N N . PRO A 1 72 ? 28.977 2.149 -15.156 1.00 83.06 72 PRO A N 1
ATOM 537 C CA . PRO A 1 72 ? 27.810 1.854 -15.968 1.00 83.06 72 PRO A CA 1
ATOM 538 C C . PRO A 1 72 ? 26.550 1.919 -15.100 1.00 83.06 72 PRO A C 1
ATOM 540 O O . PRO A 1 72 ? 26.521 1.392 -13.987 1.00 83.06 72 PRO A O 1
ATOM 543 N N . MET A 1 73 ? 25.501 2.562 -15.616 1.00 91.19 73 MET A N 1
ATOM 544 C CA . MET A 1 73 ? 24.196 2.573 -14.958 1.00 91.19 73 MET A CA 1
ATOM 545 C C . MET A 1 73 ? 23.637 1.149 -1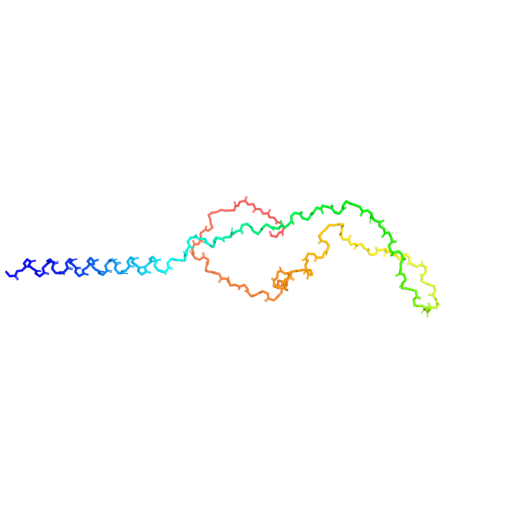4.934 1.00 91.19 73 MET A C 1
ATOM 547 O O . MET A 1 73 ? 23.542 0.500 -15.976 1.00 91.19 73 MET A O 1
ATOM 551 N N . SER A 1 74 ? 23.271 0.658 -13.752 1.00 90.31 74 SER A N 1
ATOM 552 C CA . SER A 1 74 ? 22.633 -0.646 -13.606 1.00 90.31 74 SER A CA 1
ATOM 553 C C . SER A 1 74 ? 21.117 -0.517 -13.758 1.00 90.31 74 SER A C 1
ATOM 555 O O . SER A 1 74 ? 20.491 0.400 -13.231 1.00 90.31 74 SER A O 1
ATOM 557 N N . LYS A 1 75 ? 20.517 -1.458 -14.488 1.00 93.25 75 LYS A N 1
ATOM 558 C CA . LYS A 1 75 ? 19.065 -1.637 -14.590 1.00 93.25 75 LYS A CA 1
ATOM 559 C C . LYS A 1 75 ? 18.723 -3.034 -14.078 1.00 93.25 75 LYS A C 1
ATOM 561 O O . LYS A 1 75 ? 19.510 -3.969 -14.248 1.00 93.25 75 LYS A O 1
ATOM 566 N N . ALA A 1 76 ? 17.579 -3.180 -13.413 1.00 93.69 76 ALA A N 1
ATOM 567 C CA . ALA A 1 76 ? 17.146 -4.479 -12.912 1.00 93.69 76 ALA A CA 1
ATOM 568 C C . ALA A 1 76 ? 16.993 -5.476 -14.073 1.00 93.69 76 ALA A C 1
ATOM 570 O O . ALA A 1 76 ? 16.478 -5.135 -15.135 1.00 93.69 76 ALA A O 1
ATOM 571 N N . ARG A 1 77 ? 17.427 -6.726 -13.874 1.00 94.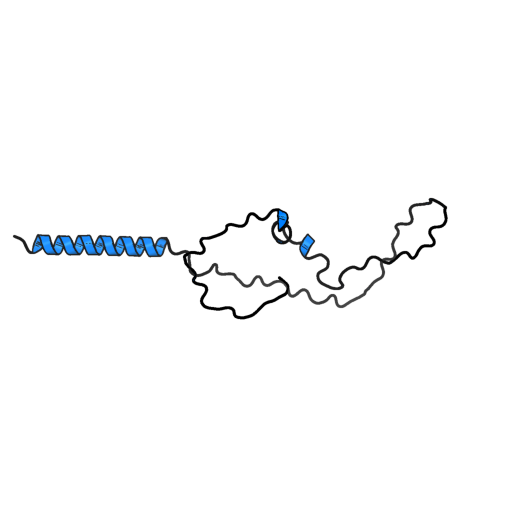56 77 ARG A N 1
ATOM 572 C CA . ARG A 1 77 ? 17.321 -7.777 -14.906 1.00 94.56 77 ARG A CA 1
ATOM 573 C C . ARG A 1 77 ? 15.874 -8.182 -15.189 1.00 94.56 77 ARG A C 1
ATOM 575 O O . ARG A 1 77 ? 15.583 -8.701 -16.259 1.00 94.56 77 ARG A O 1
ATOM 582 N N . VAL A 1 78 ? 14.997 -7.989 -14.210 1.00 94.81 78 VAL A N 1
ATOM 583 C CA . VAL A 1 78 ? 13.587 -8.377 -14.243 1.00 94.81 78 VAL A CA 1
ATOM 584 C C . VAL A 1 78 ? 12.783 -7.261 -13.583 1.00 94.81 78 VAL A C 1
ATOM 586 O O . VAL A 1 78 ? 13.266 -6.649 -12.631 1.00 94.81 78 VAL A O 1
ATOM 589 N N . TYR A 1 79 ? 11.573 -7.002 -14.087 1.00 94.75 79 TYR A N 1
ATOM 590 C CA . TYR A 1 79 ? 10.634 -6.004 -13.552 1.00 94.75 79 TYR A CA 1
ATOM 591 C C . TYR A 1 79 ? 11.141 -4.558 -13.533 1.00 94.75 79 TYR A C 1
ATOM 593 O O . TYR A 1 79 ? 10.672 -3.749 -12.737 1.00 94.75 79 TYR A O 1
ATOM 601 N N . ALA A 1 80 ? 12.072 -4.216 -14.422 1.00 94.94 80 ALA A N 1
ATOM 602 C CA . ALA A 1 80 ? 12.690 -2.897 -14.423 1.00 94.94 80 ALA A CA 1
ATOM 603 C C . ALA A 1 80 ? 11.694 -1.747 -14.654 1.00 94.94 80 ALA A C 1
ATOM 605 O O . ALA A 1 80 ? 11.852 -0.689 -14.057 1.00 94.94 80 ALA A O 1
ATOM 606 N N . ASP A 1 81 ? 10.652 -1.993 -15.452 1.00 94.94 81 ASP A N 1
ATOM 607 C CA . ASP A 1 81 ? 9.728 -0.954 -15.925 1.00 94.94 81 ASP A CA 1
ATOM 608 C C . ASP A 1 81 ? 8.327 -1.093 -15.300 1.00 94.94 81 ASP A C 1
ATOM 610 O O . ASP A 1 81 ? 7.358 -0.492 -15.756 1.00 94.94 81 ASP A O 1
ATOM 614 N N . VAL A 1 82 ? 8.179 -1.903 -14.240 1.00 96.44 82 VAL A N 1
ATOM 615 C CA . VAL A 1 82 ? 6.857 -2.179 -13.642 1.00 96.44 82 VAL A CA 1
ATOM 616 C C . VAL A 1 82 ? 6.183 -0.904 -13.151 1.00 96.44 82 VAL A C 1
ATOM 618 O O . VAL A 1 82 ? 4.980 -0.757 -13.338 1.00 96.44 82 VAL A O 1
ATOM 621 N N . ASN A 1 83 ? 6.936 0.030 -12.575 1.00 94.75 83 ASN A N 1
ATOM 622 C CA . ASN A 1 83 ? 6.366 1.285 -12.087 1.00 94.75 83 ASN A CA 1
ATOM 623 C C . ASN A 1 83 ? 5.968 2.240 -13.225 1.00 94.75 83 ASN A C 1
ATOM 625 O O . ASN A 1 83 ? 5.099 3.077 -13.014 1.00 94.75 83 ASN A O 1
ATOM 629 N N . GLU A 1 84 ? 6.542 2.094 -14.425 1.00 94.69 84 GLU A N 1
ATOM 630 C CA . GLU A 1 84 ? 6.191 2.901 -15.605 1.00 94.69 84 GLU A CA 1
ATOM 631 C C . GLU A 1 84 ? 4.888 2.420 -16.257 1.00 94.69 84 GLU A C 1
ATOM 633 O O . GLU A 1 84 ? 4.091 3.218 -16.741 1.00 94.69 84 GLU A O 1
ATOM 638 N N . LEU A 1 85 ? 4.646 1.105 -16.239 1.00 95.56 85 LEU A N 1
ATOM 639 C CA . LEU A 1 85 ? 3.420 0.498 -16.769 1.00 95.56 85 LEU A CA 1
ATOM 640 C C . LEU A 1 85 ? 2.204 0.701 -15.853 1.00 95.56 85 LEU A C 1
ATOM 642 O O . LEU A 1 85 ? 1.071 0.415 -16.253 1.00 95.56 85 LEU A O 1
ATOM 646 N N . ARG A 1 86 ? 2.424 1.112 -14.601 1.00 93.94 86 ARG A N 1
ATOM 647 C CA . ARG A 1 86 ? 1.369 1.277 -13.600 1.00 93.94 86 ARG A CA 1
ATOM 648 C C . ARG A 1 86 ? 0.925 2.738 -13.503 1.00 93.94 86 ARG A C 1
ATOM 650 O O . ARG A 1 86 ? 1.739 3.640 -13.686 1.00 93.94 86 ARG A O 1
ATOM 657 N N . PRO A 1 87 ? -0.357 2.978 -13.175 1.00 96.56 87 PRO A N 1
ATOM 658 C CA . PRO A 1 87 ? -0.834 4.312 -12.835 1.00 96.56 87 PRO A CA 1
ATOM 659 C C . PRO A 1 87 ? -0.020 4.933 -11.692 1.00 96.56 87 PRO A C 1
ATOM 661 O O . PRO A 1 87 ? 0.541 4.216 -10.857 1.00 96.56 87 PRO A O 1
ATOM 664 N N . LYS A 1 88 ? 0.028 6.268 -11.644 1.00 94.56 88 LYS A N 1
ATOM 665 C CA . LYS A 1 88 ? 0.845 7.019 -10.681 1.00 94.56 88 LYS A CA 1
ATOM 666 C C . LYS A 1 88 ? 0.464 6.705 -9.231 1.00 94.56 88 LYS A C 1
ATOM 668 O O . LYS A 1 88 ? 1.335 6.608 -8.373 1.00 94.56 88 LYS A O 1
ATOM 673 N N . GLU A 1 89 ? -0.816 6.446 -8.986 1.00 93.94 89 GLU A N 1
ATOM 674 C CA . GLU A 1 89 ? -1.393 6.129 -7.677 1.00 93.94 89 GLU A CA 1
ATOM 675 C C . GLU A 1 89 ? -0.798 4.857 -7.048 1.00 93.94 89 GLU A C 1
ATOM 677 O O . GLU A 1 89 ? -0.901 4.659 -5.842 1.00 93.94 89 GLU A O 1
ATOM 682 N N . TYR A 1 90 ? -0.181 3.980 -7.848 1.00 95.62 90 TYR A N 1
ATOM 683 C CA . TYR A 1 90 ? 0.424 2.738 -7.364 1.00 95.62 90 TYR A CA 1
ATOM 684 C C . TYR A 1 90 ? 1.730 2.965 -6.592 1.00 95.62 90 TYR A C 1
ATOM 686 O O . TYR A 1 90 ? 2.020 2.236 -5.646 1.00 95.62 90 TYR A O 1
ATOM 694 N N . TRP A 1 91 ? 2.541 3.934 -7.022 1.00 96.31 91 TRP A N 1
ATOM 695 C CA . TRP A 1 91 ? 3.889 4.150 -6.488 1.00 96.31 91 TRP A CA 1
ATOM 696 C C . TRP A 1 91 ? 4.067 5.521 -5.833 1.00 96.31 91 TRP A C 1
ATOM 698 O O . TRP A 1 91 ? 4.974 5.677 -5.016 1.00 96.31 91 TRP 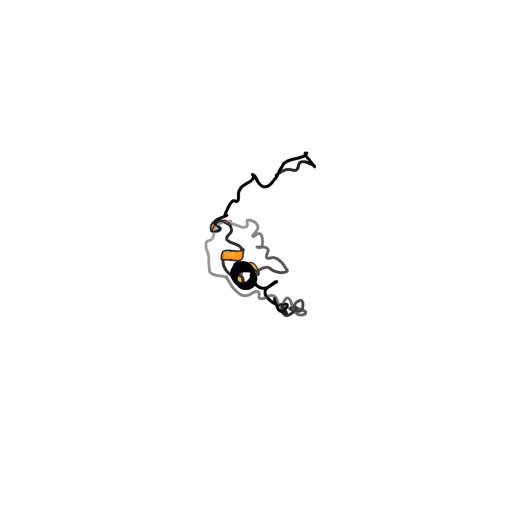A O 1
ATOM 708 N N . ASP A 1 92 ? 3.225 6.507 -6.161 1.00 96.12 92 ASP A N 1
ATOM 709 C CA . ASP A 1 92 ? 3.281 7.854 -5.589 1.00 96.12 92 ASP A CA 1
ATOM 710 C C . ASP A 1 92 ? 2.588 7.914 -4.220 1.00 96.12 92 ASP A C 1
ATOM 712 O O . ASP A 1 92 ? 1.514 8.500 -4.050 1.00 96.12 92 ASP A O 1
ATOM 716 N N . TYR A 1 93 ? 3.228 7.297 -3.227 1.00 95.94 93 TYR A N 1
ATOM 717 C CA . TYR A 1 93 ? 2.764 7.311 -1.840 1.00 95.94 93 TYR A CA 1
ATOM 718 C C . TYR A 1 93 ? 2.756 8.720 -1.222 1.00 95.94 93 TYR A C 1
ATOM 720 O O . TYR A 1 93 ? 2.054 8.925 -0.237 1.00 95.94 93 TYR A O 1
ATOM 728 N N . GLU A 1 94 ? 3.494 9.694 -1.774 1.00 96.00 94 GLU A N 1
ATOM 729 C CA . GLU A 1 94 ? 3.494 11.079 -1.269 1.00 96.00 94 GLU A CA 1
ATOM 730 C C . GLU A 1 94 ? 2.154 11.774 -1.522 1.00 96.00 94 GLU A C 1
ATOM 732 O O . GLU A 1 94 ? 1.702 12.585 -0.716 1.00 96.00 94 GLU A O 1
ATOM 737 N N . SER A 1 95 ? 1.493 11.425 -2.625 1.00 93.44 95 SER A N 1
ATOM 738 C CA . SER A 1 95 ? 0.163 11.938 -2.961 1.00 93.44 95 SER A CA 1
ATOM 739 C C . SER A 1 95 ? -0.984 11.247 -2.207 1.00 93.44 95 SER A C 1
ATOM 741 O O . SER A 1 95 ? -2.126 11.715 -2.247 1.00 93.44 95 SER A O 1
ATOM 743 N N . LEU A 1 96 ? -0.709 10.138 -1.511 1.00 95.31 96 LEU A N 1
ATOM 744 C CA . LEU A 1 96 ? -1.726 9.348 -0.824 1.00 95.31 96 LEU A CA 1
ATOM 745 C C . LEU A 1 96 ? -2.211 10.055 0.448 1.00 95.31 96 LEU A C 1
ATOM 747 O O . LEU A 1 96 ? -1.463 10.261 1.401 1.00 95.31 96 LEU A O 1
ATOM 751 N N . THR A 1 97 ? -3.512 10.344 0.509 1.00 95.44 97 THR A N 1
ATOM 752 C CA . THR A 1 97 ? -4.161 10.819 1.740 1.00 95.44 97 THR A CA 1
ATOM 753 C C . THR A 1 97 ? -4.662 9.629 2.558 1.00 95.44 97 THR A C 1
ATOM 755 O O . THR A 1 97 ? -5.620 8.960 2.167 1.00 95.44 97 THR A O 1
ATOM 758 N N . VAL A 1 98 ? -4.023 9.361 3.700 1.00 95.69 98 VAL A N 1
ATOM 759 C CA . VAL A 1 98 ? -4.404 8.267 4.611 1.00 95.69 98 VAL A CA 1
ATOM 760 C C . VAL A 1 98 ? -5.589 8.682 5.483 1.00 95.69 98 VAL A C 1
ATOM 762 O O . VAL A 1 98 ? -5.547 9.715 6.147 1.00 95.69 98 VAL A O 1
ATOM 765 N N . GLN A 1 99 ? -6.629 7.845 5.507 1.00 96.06 99 GLN A N 1
ATOM 766 C CA . GLN A 1 99 ? -7.745 7.969 6.444 1.00 96.06 99 GLN A CA 1
ATOM 767 C C . GLN A 1 99 ? -7.421 7.172 7.707 1.00 96.06 99 GLN A C 1
ATOM 769 O O . GLN A 1 99 ? -7.419 5.941 7.688 1.00 96.06 99 GLN A O 1
ATOM 774 N N . TRP A 1 100 ? -7.112 7.874 8.792 1.00 95.62 100 TRP A N 1
ATOM 775 C CA . TRP A 1 100 ? -6.877 7.258 10.095 1.00 95.62 100 TRP A CA 1
ATOM 776 C C . TRP A 1 100 ? -8.217 6.987 10.787 1.00 95.62 100 TRP A C 1
ATOM 778 O O . TRP A 1 100 ? -9.079 7.862 10.809 1.00 95.62 100 TRP A O 1
ATOM 788 N N . GLY A 1 101 ? -8.398 5.771 11.307 1.00 94.31 101 GLY A N 1
ATOM 789 C CA . GLY A 1 101 ? -9.572 5.388 12.100 1.00 94.31 101 GLY A CA 1
ATOM 790 C C . GLY A 1 101 ? -9.356 5.572 13.603 1.00 94.31 101 GLY A C 1
ATOM 791 O O . GLY A 1 101 ? -8.259 5.930 14.039 1.00 94.31 101 GLY A O 1
ATOM 792 N N . ASP A 1 102 ? -10.394 5.280 14.384 1.00 95.62 102 ASP A N 1
ATOM 793 C CA . ASP A 1 102 ? -10.360 5.379 15.843 1.00 95.62 102 ASP A CA 1
ATOM 794 C C . ASP A 1 102 ? -9.630 4.185 16.479 1.00 95.62 102 ASP A C 1
ATOM 796 O O . ASP A 1 102 ? -9.707 3.048 16.008 1.00 95.62 102 ASP A O 1
ATOM 800 N N . GLN A 1 103 ? -8.901 4.443 17.567 1.00 95.50 103 GLN A N 1
ATOM 801 C CA . GLN A 1 103 ? -8.170 3.405 18.300 1.00 95.50 103 GLN A CA 1
ATOM 802 C C . GLN A 1 103 ? -9.047 2.678 19.334 1.00 95.50 103 GLN A C 1
ATOM 804 O O . GLN A 1 103 ? -8.692 1.579 19.754 1.00 95.50 103 GLN A O 1
ATOM 809 N N . ASP A 1 104 ? -10.182 3.265 19.719 1.00 95.44 104 ASP A N 1
ATOM 810 C CA . ASP A 1 104 ? -11.020 2.836 20.850 1.00 95.44 104 ASP A CA 1
ATOM 811 C C . ASP A 1 104 ? -11.597 1.418 20.702 1.00 95.44 104 ASP A C 1
ATOM 813 O O . ASP A 1 104 ? -11.908 0.766 21.699 1.00 95.44 104 ASP A O 1
ATOM 817 N N . ASP A 1 105 ? -11.670 0.905 19.472 1.00 95.88 105 ASP A N 1
ATOM 818 C CA . ASP A 1 105 ? -12.093 -0.468 19.180 1.00 95.88 105 ASP A CA 1
ATOM 819 C C . ASP A 1 105 ? -11.026 -1.528 19.541 1.00 95.88 105 ASP A C 1
ATOM 821 O O . ASP A 1 105 ? -11.292 -2.731 19.463 1.00 95.88 105 ASP A O 1
ATOM 825 N N . TYR A 1 106 ? -9.812 -1.115 19.931 1.00 96.19 106 TYR A N 1
ATOM 826 C CA . TYR A 1 106 ? -8.673 -2.004 20.169 1.00 96.19 106 TYR A CA 1
ATOM 827 C C . TYR A 1 106 ? -8.003 -1.770 21.531 1.00 96.19 106 TYR A C 1
ATOM 829 O O . TYR A 1 106 ? -7.613 -0.657 21.879 1.00 96.19 106 TYR A O 1
ATOM 837 N N . GLU A 1 107 ? -7.748 -2.857 22.270 1.00 96.56 107 GLU A N 1
ATOM 838 C CA . GLU A 1 107 ? -7.023 -2.829 23.548 1.00 96.56 107 GLU A CA 1
ATOM 839 C C . GLU A 1 107 ? -5.611 -3.431 23.427 1.00 96.56 107 GLU A C 1
ATOM 841 O O . GLU A 1 107 ? -5.404 -4.529 22.899 1.00 96.56 107 GLU A O 1
ATOM 846 N N . VAL A 1 108 ? -4.611 -2.731 23.973 1.00 95.69 108 VAL A N 1
ATOM 847 C CA . VAL A 1 108 ? -3.222 -3.211 24.026 1.00 95.69 108 VAL A CA 1
ATOM 848 C C . VAL A 1 108 ? -3.010 -4.078 25.271 1.00 95.69 108 VAL A C 1
ATOM 850 O O . VAL A 1 108 ? -2.767 -3.570 26.359 1.00 95.69 108 VAL A O 1
ATOM 853 N N . VAL A 1 109 ? -3.027 -5.405 25.103 1.00 97.75 109 VAL A N 1
ATOM 854 C CA . VAL A 1 109 ? -2.911 -6.362 26.225 1.00 97.75 109 VAL A CA 1
ATOM 855 C C . VAL A 1 109 ? -1.470 -6.534 26.721 1.00 97.75 109 VAL A C 1
ATOM 857 O O . VAL A 1 109 ? -1.208 -6.551 27.922 1.00 97.75 109 VAL A O 1
ATOM 860 N N . ARG A 1 110 ? -0.509 -6.726 25.806 1.00 97.44 110 ARG A N 1
ATOM 861 C CA . ARG A 1 110 ? 0.913 -6.905 26.150 1.00 97.44 110 ARG A CA 1
ATOM 862 C C . ARG A 1 110 ? 1.832 -6.720 24.950 1.00 97.44 110 ARG A C 1
ATOM 864 O O . ARG A 1 110 ? 1.452 -6.954 23.806 1.00 97.44 110 ARG A O 1
ATOM 871 N N . LYS A 1 111 ? 3.097 -6.408 25.226 1.00 96.62 111 LYS A N 1
ATOM 872 C CA . LYS A 1 111 ? 4.159 -6.345 24.216 1.00 96.62 111 LYS A CA 1
ATOM 873 C C . LYS A 1 111 ? 4.559 -7.743 23.724 1.00 96.62 111 LYS A C 1
ATOM 875 O O . LYS A 1 111 ? 4.759 -8.648 24.533 1.00 96.62 111 LYS A O 1
ATOM 880 N N . VAL A 1 112 ? 4.727 -7.896 22.407 1.00 97.56 112 VAL A N 1
ATOM 881 C CA . VAL A 1 112 ? 5.157 -9.158 21.764 1.00 97.56 112 VAL A CA 1
ATOM 882 C C . VAL A 1 112 ? 6.644 -9.144 21.379 1.00 97.56 112 VAL A C 1
ATOM 884 O O . VAL A 1 112 ? 7.321 -10.156 21.508 1.00 97.56 112 VAL A O 1
ATOM 887 N N . GLY A 1 113 ? 7.184 -7.997 20.964 1.00 97.69 113 GLY A N 1
ATOM 888 C CA . GLY A 1 113 ? 8.584 -7.848 20.557 1.00 97.69 113 GLY A CA 1
ATOM 889 C C . GLY A 1 113 ? 8.960 -6.382 20.336 1.00 97.69 113 GLY A C 1
ATOM 890 O O . GLY A 1 113 ? 8.160 -5.489 20.618 1.00 97.69 113 GLY A O 1
ATOM 891 N N . ARG A 1 114 ? 10.187 -6.115 19.871 1.00 97.62 114 ARG A N 1
ATOM 892 C CA . ARG A 1 114 ? 10.603 -4.783 19.392 1.00 97.62 114 ARG A CA 1
ATOM 893 C C . ARG A 1 114 ? 11.556 -4.896 18.199 1.00 97.62 114 ARG A C 1
ATOM 895 O O . ARG A 1 114 ? 12.414 -5.776 18.210 1.00 97.62 114 ARG A O 1
ATOM 902 N N . GLY A 1 115 ? 11.403 -4.002 17.223 1.00 97.38 115 GLY A N 1
ATOM 903 C CA . GLY A 1 115 ? 12.241 -3.887 16.025 1.00 97.38 115 GLY A CA 1
ATOM 904 C C . GLY A 1 115 ? 12.931 -2.522 15.921 1.00 97.38 115 GLY A C 1
ATOM 905 O O . GLY A 1 115 ? 12.916 -1.744 16.873 1.00 97.38 115 GLY A O 1
ATOM 906 N N . LYS A 1 116 ? 13.573 -2.261 14.773 1.00 96.81 116 LYS A N 1
ATOM 907 C CA . LYS A 1 116 ? 14.238 -0.977 14.472 1.00 96.81 116 LYS A CA 1
ATOM 908 C C . LYS A 1 116 ? 13.240 0.164 14.235 1.00 96.81 116 LYS A C 1
ATOM 910 O O . LYS A 1 116 ? 13.559 1.305 14.555 1.00 96.81 116 LYS A O 1
ATOM 915 N N . TYR A 1 117 ? 12.091 -0.159 13.655 1.00 91.50 117 TYR A N 1
ATOM 916 C CA . TYR A 1 117 ? 10.994 0.757 13.367 1.00 91.50 117 TYR A CA 1
ATOM 917 C C . TYR A 1 117 ? 9.765 0.297 14.143 1.00 91.50 117 TYR A C 1
ATOM 919 O O . TYR A 1 117 ? 9.632 -0.942 14.314 1.00 91.50 117 TYR A O 1
#

Sequence (117 aa):
MTDAHRRQHYLILAAWLALAAALLVLRLPPPFPLVLPSAAPLLPPPSGDYRDQQGGNSAAAVAGNAEIYRIPMSKARVYADVNELRPKEYWDYESLTVQWGDQDDYEVVRKVGRGKY

Organism: NCBI:txid1678845

InterPro domains:
  IPR045216 Casein Kinase 2, subunit alpha [PTHR24054] (60-117)